Protein AF-A0A643CDQ9-F1 (afdb_monomer)

Solvent-accessible surface area (backbone atoms only — not comparable to full-atom values): 6513 Å² total; per-residue (Å²): 113,53,51,60,51,22,53,53,47,37,54,49,42,53,53,49,40,54,51,50,54,56,52,30,76,76,64,68,59,64,59,71,63,60,50,50,53,29,40,53,32,36,43,50,10,26,50,12,38,37,36,39,57,71,33,47,58,92,81,39,40,74,58,12,52,51,14,44,52,40,19,48,56,26,38,35,53,21,39,48,49,50,26,54,52,40,53,50,38,42,76,87,78,30,56,73,67,59,33,51,52,37,47,51,52,30,53,53,47,50,51,51,52,50,52,51,53,55,52,51,53,53,50,57,54,63,76,75,108

Secondary structure (DSSP, 8-state):
-HHHHHHHHHHHHHHHHHHHHHHHHHH--S-HHHHHHHHHHHHHHHHHHHHHHHS-TTT-HHHHHHHHHHHHHHHHHHHHHHHHHHHHTTTTT--HHHHHHHHHHHHHHHHHHHHHHHHHHHHHHHHT-

Foldseek 3Di:
DLLVVLVVQLVVLVVVLVVLVVLCVVPVLDDNVLSVLLSVLSNQLSVLSVQLVPDDCVHCVVSNVVSVLSNLVSVLVSLVSVLVSQVSCPPPRHDPVVSVVSVVVSVVSVVVSVVSVVVVVVVVVVVVD

Organism: Balaenoptera physalus (NCBI:txid9770)

Sequence (129 aa):
MINFSAFLGAATMYTRYKIVEKQNQTSYFSTPVFNLVSLVLGLVG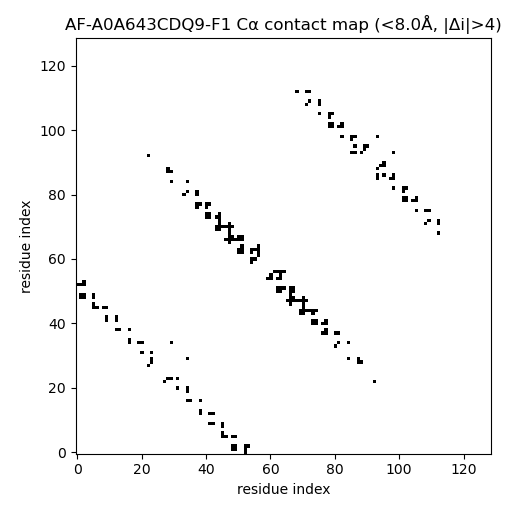CIGMGIVANFQELAVPVVHDGGALLAFVCGVVYTLLQSIISYKSCPQWNSLSTCRIRMAISAVSSAADYVYHVVGIYQYKCYKL

Nearest PDB structures (foldseek):
  6zvr-assembly1_C  TM=3.966E-01  e=5.761E+00  Nostoc punctiforme
  7o40-assembly1_F  TM=3.410E-01  e=5.184E+00  Synechocystis sp. PCC 6803 substr. Kazusa
  7o40-assembly1_A  TM=3.724E-01  e=7.501E+00  Synechocystis sp. PCC 6803 substr. Kazusa
  7o3w-assembly1_A  TM=2.775E-01  e=4.198E+00  Synechocystis sp. PCC 6803 substr. Kazusa

Radius of gyration: 16.86 Å; Cα contacts (8 Å, |Δi|>4): 124; chains: 1; bounding box: 36×22×53 Å

pLDDT: mean 85.71, std 8.45, range [53.38, 97.0]

Mean predicted aligned error: 6.05 Å

InterPro domains:
  IPR019402 CWH43-like, N-terminal domain [PF10277] (1-113)
  IPR050911 DRAM/TMEM150 Autophagy Modulator [PTHR21324] (1-112)

Structure (mmCIF, N/CA/C/O backbone):
data_AF-A0A643CDQ9-F1
#
_entry.id   AF-A0A643CDQ9-F1
#
loop_
_atom_site.group_PDB
_atom_site.id
_atom_site.type_symbol
_atom_site.label_atom_id
_atom_site.label_alt_id
_atom_site.label_comp_id
_atom_site.label_asym_id
_atom_site.label_entity_id
_atom_site.label_seq_id
_atom_site.pdbx_PDB_ins_code
_atom_site.Cartn_x
_atom_site.Cartn_y
_atom_site.Cartn_z
_atom_site.occupancy
_atom_site.B_iso_or_equiv
_atom_site.auth_seq_id
_atom_site.auth_comp_id
_atom_site.auth_asym_id
_atom_site.auth_atom_id
_atom_site.pdbx_PDB_model_num
ATOM 1 N N . MET A 1 1 ? 17.254 -3.454 -1.483 1.00 76.69 1 MET A N 1
ATOM 2 C CA . MET A 1 1 ? 16.564 -2.846 -0.318 1.00 76.69 1 MET A CA 1
ATOM 3 C C . MET A 1 1 ? 15.040 -2.887 -0.460 1.00 76.69 1 MET A C 1
ATOM 5 O O . MET A 1 1 ? 14.384 -3.353 0.459 1.00 76.69 1 MET A O 1
ATOM 9 N N . ILE A 1 2 ? 14.480 -2.493 -1.613 1.00 86.88 2 ILE A N 1
ATOM 10 C CA . ILE A 1 2 ? 13.022 -2.410 -1.850 1.00 86.88 2 ILE A CA 1
ATOM 11 C C . ILE A 1 2 ? 12.289 -3.751 -1.645 1.00 86.88 2 ILE A C 1
ATOM 13 O O . ILE A 1 2 ? 11.232 -3.757 -1.028 1.00 86.88 2 ILE A O 1
ATOM 17 N N . ASN A 1 3 ? 12.871 -4.890 -2.045 1.00 91.00 3 ASN A N 1
ATOM 18 C CA . ASN A 1 3 ? 12.286 -6.220 -1.787 1.00 91.00 3 ASN A CA 1
ATOM 19 C C . ASN A 1 3 ? 12.034 -6.492 -0.290 1.00 91.00 3 ASN A C 1
ATOM 21 O O . ASN A 1 3 ? 10.984 -7.006 0.088 1.00 91.00 3 ASN A O 1
ATOM 25 N N . PHE A 1 4 ? 12.975 -6.109 0.576 1.00 92.00 4 PHE A N 1
ATOM 26 C CA . PHE A 1 4 ? 12.822 -6.273 2.022 1.00 92.00 4 PHE A CA 1
ATOM 27 C C . PHE A 1 4 ? 11.733 -5.343 2.571 1.00 92.00 4 PHE A C 1
ATOM 29 O O . PHE A 1 4 ? 10.892 -5.763 3.365 1.00 92.00 4 PHE A O 1
ATOM 36 N N . SER A 1 5 ? 11.684 -4.101 2.081 1.00 91.75 5 SER A N 1
ATOM 37 C CA . SER A 1 5 ? 10.619 -3.152 2.416 1.00 91.75 5 SER A CA 1
ATOM 38 C C . SER A 1 5 ? 9.241 -3.634 1.961 1.00 91.75 5 SER A C 1
ATOM 40 O O . SER A 1 5 ? 8.272 -3.454 2.691 1.00 91.75 5 SER A O 1
ATOM 42 N N . ALA A 1 6 ? 9.137 -4.278 0.794 1.00 92.00 6 ALA A N 1
ATOM 43 C CA . ALA A 1 6 ? 7.888 -4.852 0.300 1.00 92.00 6 ALA A CA 1
ATOM 44 C C . ALA A 1 6 ? 7.386 -5.975 1.221 1.00 92.00 6 ALA A C 1
ATOM 46 O O . ALA A 1 6 ? 6.207 -6.003 1.571 1.00 92.00 6 ALA A O 1
ATOM 47 N N . PHE A 1 7 ? 8.289 -6.845 1.688 1.00 93.56 7 PHE A N 1
ATOM 48 C CA . PHE A 1 7 ? 7.956 -7.896 2.649 1.00 93.56 7 PHE A CA 1
ATOM 49 C C . PHE A 1 7 ? 7.491 -7.328 3.997 1.00 93.56 7 PHE A C 1
ATOM 51 O O . PHE A 1 7 ? 6.434 -7.706 4.506 1.00 93.56 7 PHE A O 1
ATOM 58 N N . LEU A 1 8 ? 8.239 -6.373 4.559 1.00 93.56 8 LEU A N 1
ATOM 59 C CA . LEU A 1 8 ? 7.841 -5.692 5.795 1.00 93.56 8 LEU A CA 1
ATOM 60 C C . LEU A 1 8 ? 6.520 -4.925 5.632 1.00 93.56 8 LEU A C 1
ATOM 62 O O . LEU A 1 8 ? 5.702 -4.897 6.554 1.00 93.56 8 LEU A O 1
ATOM 66 N N . GLY A 1 9 ? 6.285 -4.336 4.458 1.00 92.94 9 GLY A N 1
ATOM 67 C CA . GLY A 1 9 ? 5.026 -3.695 4.093 1.00 92.94 9 GLY A CA 1
ATOM 68 C C . GLY A 1 9 ? 3.857 -4.676 4.145 1.00 92.94 9 GLY A C 1
ATOM 69 O O . GLY A 1 9 ? 2.877 -4.414 4.844 1.00 92.94 9 GLY A O 1
ATOM 70 N N . ALA A 1 10 ? 3.996 -5.843 3.513 1.00 94.81 10 ALA A N 1
ATOM 71 C CA . ALA A 1 10 ? 2.980 -6.893 3.531 1.00 94.81 10 ALA A CA 1
ATOM 72 C C . ALA A 1 10 ? 2.693 -7.385 4.961 1.00 94.81 10 ALA A C 1
ATOM 74 O O . ALA A 1 10 ? 1.533 -7.467 5.373 1.00 94.81 10 ALA A O 1
ATOM 75 N N . ALA A 1 11 ? 3.740 -7.622 5.760 1.00 95.31 11 ALA A N 1
ATOM 76 C CA . ALA A 1 11 ? 3.604 -7.997 7.168 1.00 95.31 11 ALA A CA 1
ATOM 77 C C . ALA A 1 11 ? 2.874 -6.918 7.992 1.00 95.31 11 ALA A C 1
ATOM 79 O O . ALA A 1 11 ? 2.007 -7.222 8.819 1.00 95.31 11 ALA A O 1
ATOM 80 N N . THR A 1 12 ? 3.170 -5.642 7.736 1.00 94.19 12 THR A N 1
ATOM 81 C CA . THR A 1 12 ? 2.512 -4.504 8.393 1.00 94.19 12 THR A CA 1
ATOM 82 C C . THR A 1 12 ? 1.031 -4.429 8.027 1.00 94.19 12 THR A C 1
ATOM 84 O O . THR A 1 12 ? 0.188 -4.243 8.906 1.00 94.19 12 THR A O 1
ATOM 87 N N . MET A 1 13 ? 0.691 -4.601 6.749 1.00 94.38 13 MET A N 1
ATOM 88 C CA . MET A 1 13 ? -0.695 -4.586 6.271 1.00 94.38 13 MET A CA 1
ATOM 89 C C . MET A 1 13 ? -1.505 -5.748 6.852 1.00 94.38 13 MET A C 1
ATOM 91 O O . MET A 1 13 ? -2.616 -5.534 7.338 1.00 94.38 13 MET A O 1
ATOM 95 N N . TYR A 1 14 ? -0.920 -6.946 6.916 1.00 94.75 14 TYR A N 1
ATOM 96 C CA . TYR A 1 14 ? -1.540 -8.098 7.569 1.00 94.75 14 TYR A CA 1
ATOM 97 C C . TYR A 1 14 ? -1.768 -7.867 9.069 1.00 94.75 14 TYR A C 1
ATOM 99 O O . TYR A 1 14 ? -2.855 -8.115 9.593 1.00 94.75 14 TYR A O 1
ATOM 107 N N . THR A 1 15 ? -0.776 -7.308 9.765 1.00 94.38 15 THR A N 1
ATOM 108 C CA . THR A 1 15 ? -0.907 -6.970 11.189 1.00 94.38 15 THR A CA 1
ATOM 109 C C . THR A 1 15 ? -2.041 -5.966 11.411 1.00 94.38 15 THR A C 1
ATOM 111 O O . THR A 1 15 ? -2.858 -6.135 12.317 1.00 94.38 15 THR A O 1
ATOM 114 N N . ARG A 1 16 ? -2.155 -4.943 10.551 1.00 92.50 16 ARG A N 1
ATOM 115 C CA . ARG A 1 16 ? -3.258 -3.971 10.606 1.00 92.50 16 ARG A CA 1
ATOM 116 C C . ARG A 1 16 ? -4.615 -4.619 10.361 1.00 92.50 16 ARG A C 1
ATOM 118 O O . ARG A 1 16 ? -5.542 -4.314 11.107 1.00 92.50 16 ARG A O 1
ATOM 125 N N . TYR A 1 17 ? -4.719 -5.528 9.392 1.00 93.75 17 TYR A N 1
ATOM 126 C CA . TYR A 1 17 ? -5.942 -6.294 9.153 1.00 93.75 17 TYR A CA 1
ATOM 127 C C . TYR A 1 17 ? -6.401 -7.022 10.424 1.00 93.75 17 TYR A C 1
ATOM 129 O O . TYR A 1 17 ? -7.556 -6.871 10.819 1.00 93.75 17 TYR A O 1
ATOM 137 N N . LYS A 1 18 ? -5.495 -7.738 11.110 1.00 92.56 18 LYS A N 1
ATOM 138 C CA . LYS A 1 18 ? -5.823 -8.481 12.342 1.00 92.56 18 LYS A CA 1
ATOM 139 C C . LYS A 1 18 ? -6.221 -7.563 13.500 1.00 92.56 18 LYS A C 1
ATOM 141 O O . LYS A 1 18 ? -7.132 -7.900 14.254 1.00 92.56 18 LYS A O 1
ATOM 146 N N . ILE A 1 19 ? -5.574 -6.403 13.638 1.00 91.75 19 ILE A N 1
ATOM 147 C CA . ILE A 1 19 ? -5.945 -5.401 14.651 1.00 91.75 19 ILE A CA 1
ATOM 148 C C . ILE A 1 19 ? -7.371 -4.893 14.398 1.00 91.75 19 ILE A C 1
ATOM 150 O O . ILE A 1 19 ? -8.193 -4.920 15.312 1.00 91.75 19 ILE A O 1
ATOM 154 N N . VAL A 1 20 ? -7.676 -4.481 13.163 1.00 90.88 20 VAL A N 1
ATOM 155 C CA . VAL A 1 20 ? -9.004 -3.967 12.788 1.00 90.88 20 VAL A CA 1
ATOM 156 C C . VAL A 1 20 ? -10.074 -5.047 12.931 1.00 90.88 20 VAL A C 1
ATOM 158 O O . VAL A 1 20 ? -11.143 -4.764 13.459 1.00 90.88 20 VAL A O 1
ATOM 161 N N . GLU A 1 21 ? -9.788 -6.287 12.526 1.00 91.62 21 GLU A N 1
ATOM 162 C CA . GLU A 1 21 ? -10.690 -7.436 12.688 1.00 91.62 21 GLU A CA 1
ATOM 163 C C . GLU A 1 21 ? -11.087 -7.616 14.160 1.00 91.62 21 GLU A C 1
ATOM 165 O O . GLU A 1 21 ? -12.275 -7.686 14.476 1.00 91.62 21 GLU A O 1
ATOM 170 N N . LYS A 1 22 ? -10.107 -7.585 15.071 1.00 90.25 22 LYS A N 1
ATOM 171 C CA . LYS A 1 22 ? -10.355 -7.729 16.510 1.00 90.25 22 LYS A CA 1
ATOM 172 C C . LYS A 1 22 ? -11.107 -6.539 17.109 1.00 90.25 22 LYS A C 1
ATOM 174 O O . LYS A 1 22 ? -12.004 -6.733 17.920 1.00 90.25 22 LYS A O 1
ATOM 179 N N . GLN A 1 23 ? -10.785 -5.311 16.704 1.00 88.94 23 GLN A N 1
ATOM 180 C CA . GLN A 1 23 ? -11.524 -4.116 17.137 1.00 88.94 23 GLN A CA 1
ATOM 181 C C . GLN A 1 23 ? -12.976 -4.145 16.646 1.00 88.94 23 GLN A C 1
ATOM 183 O O . GLN A 1 23 ? -13.898 -3.751 17.362 1.00 88.94 23 GLN A O 1
ATOM 188 N N . ASN A 1 24 ? -13.189 -4.633 15.425 1.00 87.75 24 ASN A N 1
ATOM 189 C CA . ASN A 1 24 ? -14.504 -4.695 14.813 1.00 87.75 24 ASN A CA 1
ATOM 190 C C . ASN A 1 24 ? -15.409 -5.752 15.461 1.00 87.75 24 ASN A C 1
ATOM 192 O O . ASN A 1 24 ? -16.607 -5.525 15.561 1.00 87.75 24 ASN A O 1
ATOM 196 N N . GLN A 1 25 ? -14.854 -6.858 15.967 1.00 87.06 25 GLN A N 1
ATOM 197 C CA . GLN A 1 25 ? -15.614 -7.841 16.755 1.00 87.06 25 GLN A CA 1
ATOM 198 C C . GLN A 1 25 ? -16.194 -7.251 18.050 1.00 87.06 25 GLN A C 1
ATOM 200 O O . GLN A 1 25 ? -17.246 -7.691 18.506 1.00 87.06 25 GLN A O 1
ATOM 205 N N . THR A 1 26 ? -15.525 -6.256 18.636 1.00 84.44 26 THR A N 1
ATOM 206 C CA . THR A 1 26 ? -15.968 -5.616 19.883 1.00 84.44 26 THR A CA 1
ATOM 207 C C . THR A 1 26 ? -16.940 -4.462 19.637 1.00 84.44 26 THR A C 1
ATOM 209 O O . THR A 1 26 ? -17.836 -4.234 20.442 1.00 84.44 26 THR A O 1
ATOM 212 N N . SER A 1 27 ? -16.760 -3.702 18.552 1.00 79.38 27 SER A N 1
ATOM 213 C CA . SER A 1 27 ? -17.469 -2.426 18.347 1.00 79.38 27 SER A CA 1
ATOM 214 C C . SER A 1 27 ? -18.293 -2.330 17.059 1.00 79.38 27 SER A C 1
ATOM 216 O O . SER A 1 27 ? -18.949 -1.314 16.866 1.00 79.38 27 SER A O 1
ATOM 218 N N . TYR A 1 28 ? -18.271 -3.350 16.192 1.00 81.06 28 TYR A N 1
ATOM 219 C CA . TYR A 1 28 ? -19.102 -3.482 14.983 1.00 81.06 28 TYR A CA 1
ATOM 220 C C . TYR A 1 28 ? -19.197 -2.206 14.123 1.00 81.06 28 TYR A C 1
ATOM 222 O O . TYR A 1 28 ? -20.269 -1.826 13.657 1.00 81.06 28 TYR A O 1
ATOM 230 N N . PHE A 1 29 ? -18.073 -1.518 13.910 1.00 82.00 29 PHE A N 1
ATOM 231 C CA . PHE A 1 29 ? -18.044 -0.218 13.226 1.00 82.00 29 PHE A CA 1
ATOM 232 C C . PHE A 1 29 ? -17.810 -0.321 11.706 1.00 82.00 29 PHE A C 1
ATOM 234 O O . PHE A 1 29 ? -17.980 0.665 10.987 1.00 82.00 29 PHE A O 1
ATOM 241 N N . SER A 1 30 ? -17.382 -1.481 11.198 1.00 79.81 30 SER A N 1
ATOM 242 C CA . SER A 1 30 ? -17.093 -1.717 9.780 1.00 79.81 30 SER A CA 1
ATOM 243 C C . SER A 1 30 ? -17.491 -3.129 9.347 1.00 79.81 30 SER A C 1
ATOM 245 O O . SER A 1 30 ? -17.641 -4.036 10.163 1.00 79.81 30 SER A O 1
ATOM 247 N N . THR A 1 31 ? -17.666 -3.352 8.046 1.00 82.25 31 THR A N 1
ATOM 248 C CA . THR A 1 31 ? -17.918 -4.701 7.532 1.00 82.25 31 THR A CA 1
ATOM 249 C C . THR A 1 31 ? -16.593 -5.459 7.390 1.00 82.25 31 THR A C 1
ATOM 251 O O . THR A 1 31 ? -15.598 -4.891 6.930 1.00 82.25 31 THR A O 1
ATOM 254 N N . PRO A 1 32 ? -16.542 -6.758 7.739 1.00 83.62 32 PRO A N 1
ATOM 255 C CA . PRO A 1 32 ? -15.315 -7.553 7.626 1.00 83.62 32 PRO A CA 1
ATOM 256 C C . PRO A 1 32 ? -14.802 -7.628 6.179 1.00 83.62 32 PRO A C 1
ATOM 258 O O . PRO A 1 32 ? -13.594 -7.649 5.947 1.00 83.62 32 PRO A O 1
ATOM 261 N N . VAL A 1 33 ? -15.715 -7.570 5.203 1.00 88.44 33 VAL A N 1
ATOM 262 C CA . VAL A 1 33 ? -15.396 -7.528 3.768 1.00 88.44 33 VAL A CA 1
ATOM 263 C C . VAL A 1 33 ? -14.545 -6.306 3.420 1.00 88.44 33 VAL A C 1
ATOM 265 O O . VAL A 1 33 ? -13.581 -6.431 2.675 1.00 88.44 33 VAL A O 1
ATOM 268 N N . PHE A 1 34 ? -14.845 -5.135 3.985 1.00 87.38 34 PHE A N 1
ATOM 269 C CA . PHE A 1 34 ? -14.114 -3.905 3.672 1.00 87.38 34 PHE A CA 1
ATOM 270 C C . PHE A 1 34 ? -12.657 -3.966 4.155 1.00 87.38 34 PHE A C 1
ATOM 272 O O . PHE A 1 34 ? -11.739 -3.557 3.443 1.00 87.38 34 PHE A O 1
ATOM 279 N N . ASN A 1 35 ? -12.433 -4.550 5.337 1.00 91.62 35 ASN A N 1
ATOM 280 C CA . ASN A 1 35 ? -11.092 -4.793 5.872 1.00 91.62 35 ASN A CA 1
ATOM 281 C C . ASN A 1 35 ? -10.321 -5.829 5.032 1.00 91.62 35 ASN A C 1
ATOM 283 O O . ASN A 1 35 ? -9.136 -5.643 4.761 1.00 91.62 35 ASN A O 1
ATOM 287 N N . LEU A 1 36 ? -10.993 -6.889 4.568 1.00 92.94 36 LEU A N 1
ATOM 288 C CA . LEU A 1 36 ? -10.382 -7.903 3.705 1.00 92.94 36 LEU A CA 1
ATOM 289 C C . LEU A 1 36 ? -9.992 -7.336 2.334 1.00 92.94 36 LEU A C 1
ATOM 291 O O . LEU A 1 36 ? -8.871 -7.552 1.882 1.00 92.94 36 LEU A O 1
ATOM 295 N N . VAL A 1 37 ? -10.880 -6.570 1.691 1.00 94.56 37 VAL A N 1
ATOM 296 C CA . VAL A 1 37 ? -10.590 -5.902 0.409 1.00 94.56 37 VAL A CA 1
ATOM 297 C C . VAL A 1 37 ? -9.395 -4.963 0.555 1.00 94.56 37 VAL A C 1
ATOM 299 O O . VAL A 1 37 ? -8.497 -4.975 -0.284 1.00 94.56 37 VAL A O 1
ATOM 302 N N . SER A 1 38 ? -9.342 -4.202 1.653 1.00 93.50 38 SER A N 1
ATOM 303 C CA . SER A 1 38 ? -8.190 -3.363 1.980 1.00 93.50 38 SER A CA 1
ATOM 304 C C . SER A 1 38 ? -6.902 -4.195 2.064 1.00 93.50 38 SER A C 1
ATOM 306 O O . SER A 1 38 ? -5.929 -3.869 1.389 1.00 93.50 38 SER A O 1
ATOM 308 N N . LEU A 1 39 ? -6.896 -5.314 2.799 1.00 95.50 39 LEU A N 1
ATOM 309 C CA . 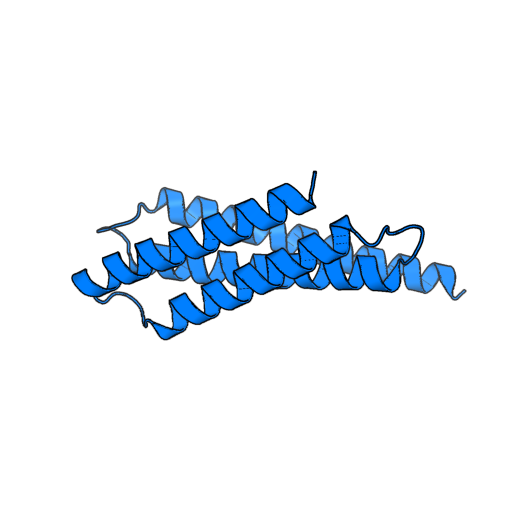LEU A 1 39 ? -5.726 -6.197 2.883 1.00 95.50 39 LEU A CA 1
ATOM 310 C C . LEU A 1 39 ? -5.268 -6.692 1.505 1.00 95.50 39 LEU A C 1
ATOM 312 O O . LEU A 1 39 ? -4.081 -6.605 1.201 1.00 95.50 39 LEU A O 1
ATOM 316 N N . VAL A 1 40 ? -6.191 -7.192 0.679 1.00 97.00 40 VAL A N 1
ATOM 317 C CA . VAL A 1 40 ? -5.863 -7.718 -0.655 1.00 97.00 40 VAL A CA 1
ATOM 318 C C . VAL A 1 40 ? -5.212 -6.637 -1.513 1.00 97.00 40 VAL A C 1
ATOM 320 O O . VAL A 1 40 ? -4.151 -6.876 -2.083 1.00 97.00 40 VAL A O 1
ATOM 323 N N . LEU A 1 41 ? -5.787 -5.433 -1.549 1.00 94.81 41 LEU A N 1
ATOM 324 C CA . LEU A 1 41 ? -5.212 -4.307 -2.289 1.00 94.81 41 LEU A CA 1
ATOM 325 C C . LEU A 1 41 ? -3.821 -3.936 -1.772 1.00 94.81 41 LEU A C 1
ATOM 327 O O . LEU A 1 41 ? -2.903 -3.740 -2.561 1.00 94.81 41 LEU A O 1
ATOM 331 N N . GLY A 1 42 ? -3.636 -3.911 -0.453 1.00 94.38 42 GLY A N 1
ATOM 332 C CA . GLY A 1 42 ? -2.328 -3.674 0.145 1.00 94.38 42 GLY A CA 1
ATOM 333 C C . GLY A 1 42 ? -1.275 -4.700 -0.299 1.00 94.38 42 GLY A C 1
ATOM 334 O O . GLY A 1 42 ? -0.187 -4.325 -0.735 1.00 94.38 42 GLY A O 1
ATOM 335 N N . LEU A 1 43 ? -1.611 -5.994 -0.256 1.00 96.62 43 LEU A N 1
ATOM 336 C CA . LEU A 1 43 ? -0.708 -7.073 -0.674 1.00 96.62 43 LEU A CA 1
ATOM 337 C C . LEU A 1 43 ? -0.375 -7.007 -2.169 1.00 96.62 43 LEU A C 1
ATOM 339 O O . LEU A 1 43 ? 0.782 -7.194 -2.541 1.00 96.62 43 LEU A O 1
ATOM 343 N N . VAL A 1 44 ? -1.357 -6.689 -3.016 1.00 96.75 44 VAL A N 1
ATOM 344 C CA . VAL A 1 44 ? -1.133 -6.453 -4.451 1.00 96.75 44 VAL A CA 1
ATOM 345 C C . VAL A 1 44 ? -0.184 -5.269 -4.665 1.00 96.75 44 VAL A C 1
ATOM 347 O O . VAL A 1 44 ? 0.734 -5.363 -5.479 1.00 96.75 44 VAL A O 1
ATOM 350 N N . GLY A 1 45 ? -0.315 -4.200 -3.875 1.00 95.12 45 GLY A N 1
ATOM 351 C CA . GLY A 1 45 ? 0.633 -3.085 -3.890 1.00 95.12 45 GLY A CA 1
ATOM 352 C C . GLY A 1 45 ? 2.061 -3.507 -3.513 1.00 95.12 45 GLY A C 1
ATOM 353 O O . GLY A 1 45 ? 3.027 -3.105 -4.162 1.00 95.12 45 GLY A O 1
ATOM 354 N N . CYS A 1 46 ? 2.218 -4.385 -2.516 1.00 95.44 46 CYS A N 1
ATOM 355 C CA . CYS A 1 46 ? 3.522 -4.953 -2.157 1.00 95.44 46 CYS A CA 1
ATOM 356 C C . CYS A 1 46 ? 4.111 -5.842 -3.264 1.00 95.44 46 CYS A C 1
ATOM 358 O O . CYS A 1 46 ? 5.327 -5.836 -3.458 1.00 95.44 46 CYS A O 1
ATOM 360 N N . ILE A 1 47 ? 3.275 -6.564 -4.016 1.00 95.69 47 ILE A N 1
ATOM 361 C CA . ILE A 1 47 ? 3.714 -7.301 -5.210 1.00 95.69 47 ILE A CA 1
ATOM 362 C C . ILE A 1 47 ? 4.230 -6.321 -6.270 1.00 95.69 47 ILE A C 1
ATOM 364 O O . ILE A 1 47 ? 5.319 -6.534 -6.801 1.00 95.69 47 ILE A O 1
ATOM 368 N N . GLY A 1 48 ? 3.519 -5.214 -6.516 1.00 94.31 48 GLY A N 1
ATOM 369 C CA . GLY A 1 48 ? 3.979 -4.137 -7.400 1.00 94.31 48 GLY A CA 1
ATOM 370 C C . GLY A 1 48 ? 5.351 -3.588 -6.995 1.00 94.31 48 GLY A C 1
ATOM 371 O O . GLY A 1 48 ? 6.257 -3.516 -7.822 1.00 94.31 48 GLY A O 1
ATOM 372 N N . MET A 1 49 ? 5.559 -3.317 -5.700 1.00 93.50 49 MET A N 1
ATOM 373 C CA . MET A 1 49 ? 6.868 -2.910 -5.160 1.00 93.50 49 MET A CA 1
ATOM 374 C C . MET A 1 49 ? 7.961 -3.958 -5.411 1.00 93.50 49 MET A C 1
ATOM 376 O O . MET A 1 49 ? 9.108 -3.601 -5.680 1.00 93.50 49 MET A O 1
ATOM 380 N N . GLY A 1 50 ? 7.621 -5.247 -5.343 1.00 93.69 50 GLY A N 1
ATOM 381 C CA . GLY A 1 50 ? 8.522 -6.335 -5.717 1.00 93.69 50 GLY A CA 1
ATOM 382 C C . GLY A 1 50 ? 8.885 -6.310 -7.203 1.00 93.69 50 GLY A C 1
ATOM 383 O O . GLY A 1 50 ? 10.051 -6.473 -7.548 1.00 93.69 50 GLY A O 1
ATOM 384 N N . ILE A 1 51 ? 7.931 -6.047 -8.097 1.00 93.75 51 ILE A N 1
ATOM 385 C CA . ILE A 1 51 ? 8.204 -5.920 -9.539 1.00 93.75 51 ILE A CA 1
ATOM 386 C C . ILE A 1 5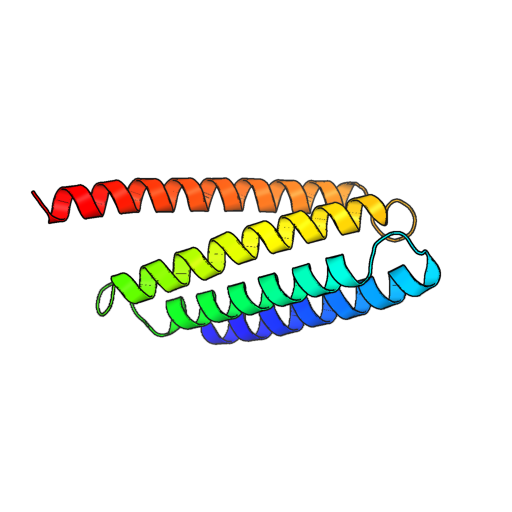1 ? 9.171 -4.756 -9.790 1.00 93.75 51 ILE A C 1
ATOM 388 O O . ILE A 1 51 ? 10.223 -4.968 -10.388 1.00 93.75 51 ILE A O 1
ATOM 392 N N . VAL A 1 52 ? 8.884 -3.570 -9.244 1.00 93.19 52 VAL A N 1
ATOM 393 C CA . VAL A 1 52 ? 9.749 -2.374 -9.333 1.00 93.19 52 VAL A CA 1
ATOM 394 C C . VAL A 1 52 ? 11.169 -2.658 -8.832 1.00 93.19 52 VAL A C 1
ATOM 396 O O . VAL A 1 52 ? 12.146 -2.160 -9.386 1.00 93.19 52 VAL A O 1
ATOM 399 N N . ALA A 1 53 ? 11.301 -3.473 -7.783 1.00 93.25 53 ALA A N 1
ATOM 400 C CA . ALA A 1 53 ? 12.589 -3.809 -7.189 1.00 93.25 53 ALA A CA 1
ATOM 401 C C . ALA A 1 53 ? 13.446 -4.761 -8.037 1.00 93.25 53 ALA A C 1
ATOM 403 O O . ALA A 1 53 ? 14.670 -4.736 -7.903 1.00 93.25 53 ALA A O 1
ATOM 404 N N . ASN A 1 54 ? 12.823 -5.630 -8.837 1.00 92.25 54 ASN A N 1
ATOM 405 C CA . ASN A 1 54 ? 13.519 -6.683 -9.584 1.00 92.25 54 ASN A CA 1
ATOM 406 C C . ASN A 1 54 ? 13.651 -6.362 -11.079 1.00 92.25 54 ASN A C 1
ATOM 408 O O . ASN A 1 54 ? 14.625 -6.778 -11.702 1.00 92.25 54 ASN A O 1
ATOM 412 N N . PHE A 1 55 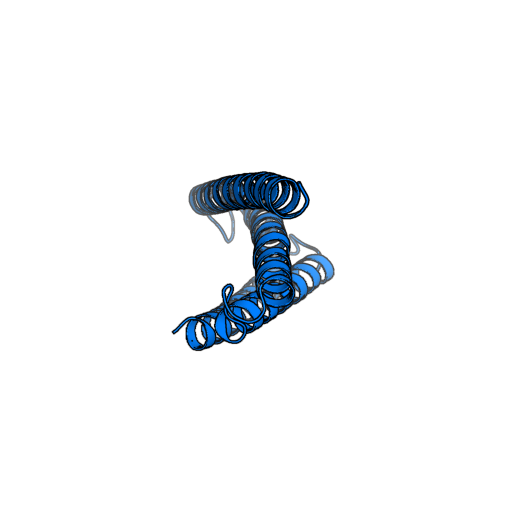? 12.716 -5.601 -11.649 1.00 92.62 55 PHE A N 1
ATOM 413 C CA . PHE A 1 55 ? 12.763 -5.147 -13.035 1.00 92.62 55 PHE A CA 1
ATOM 414 C C . PHE A 1 55 ? 13.175 -3.685 -13.061 1.00 92.62 55 PHE A C 1
ATOM 416 O O . PHE A 1 55 ? 12.440 -2.817 -12.606 1.00 92.62 55 PHE A O 1
ATOM 423 N N . GLN A 1 56 ? 14.377 -3.416 -13.559 1.00 86.81 56 GLN A N 1
ATOM 424 C CA . GLN A 1 56 ? 14.924 -2.065 -13.629 1.00 86.81 56 GLN A CA 1
ATOM 425 C C . GLN A 1 56 ? 14.311 -1.293 -14.798 1.00 86.81 56 GLN A C 1
ATOM 427 O O . GLN A 1 56 ? 14.170 -1.838 -15.894 1.00 86.81 56 GLN A O 1
ATOM 432 N N . GLU A 1 57 ? 14.042 -0.008 -14.574 1.00 86.00 57 GLU A N 1
ATOM 433 C CA . GLU A 1 57 ? 13.513 0.930 -15.572 1.00 86.00 57 GLU A CA 1
ATOM 434 C C . GLU A 1 57 ? 14.331 0.921 -16.874 1.00 86.00 57 GLU A C 1
ATOM 436 O O . GLU A 1 57 ? 13.776 0.870 -17.963 1.00 86.00 57 GLU A O 1
ATOM 441 N N . LEU A 1 58 ? 15.663 0.867 -16.778 1.00 86.19 58 LEU A N 1
ATOM 442 C CA . LEU A 1 58 ? 16.554 0.926 -17.945 1.00 86.19 58 LEU A CA 1
ATOM 443 C C . LEU A 1 58 ? 16.618 -0.374 -18.761 1.00 86.19 58 LEU A C 1
ATOM 445 O O . LEU A 1 58 ? 17.010 -0.343 -19.924 1.00 86.19 58 LEU A O 1
ATOM 449 N N . ALA A 1 59 ? 16.282 -1.516 -18.159 1.00 90.50 59 ALA A N 1
ATOM 450 C CA . ALA A 1 59 ? 16.389 -2.820 -18.811 1.00 90.50 59 ALA A CA 1
ATOM 451 C C . ALA A 1 59 ? 15.038 -3.294 -19.354 1.00 90.50 59 ALA A C 1
ATOM 453 O O . ALA A 1 59 ? 14.958 -3.813 -20.466 1.00 90.50 59 ALA A O 1
ATOM 454 N N . VAL A 1 60 ? 13.974 -3.129 -18.561 1.00 89.88 60 VAL A N 1
ATOM 455 C CA . VAL A 1 60 ? 12.623 -3.591 -18.901 1.00 89.88 60 VAL A CA 1
ATOM 456 C C . VAL A 1 60 ? 11.589 -2.529 -18.484 1.00 89.88 60 VAL A C 1
ATOM 458 O O . VAL A 1 60 ? 10.772 -2.784 -17.593 1.00 89.88 60 VAL A O 1
ATOM 461 N N . PRO A 1 61 ? 11.599 -1.339 -19.120 1.00 85.75 61 PRO A N 1
ATOM 462 C CA . PRO A 1 61 ? 10.827 -0.167 -18.683 1.00 85.75 61 PRO A CA 1
ATOM 463 C C . PRO A 1 61 ? 9.332 -0.453 -18.567 1.00 85.75 61 PRO A C 1
ATOM 465 O O . PRO A 1 61 ? 8.711 -0.148 -17.560 1.00 85.75 61 PRO A O 1
ATOM 468 N N . VAL A 1 62 ? 8.762 -1.164 -19.543 1.00 87.62 62 VAL A N 1
ATOM 469 C CA . VAL A 1 62 ? 7.328 -1.492 -19.561 1.00 87.62 62 VAL A CA 1
ATOM 470 C C . VAL A 1 62 ? 6.900 -2.299 -18.328 1.00 87.62 62 VAL A C 1
ATOM 472 O O . VAL A 1 62 ? 5.820 -2.079 -17.781 1.00 87.62 62 VAL A O 1
ATOM 475 N N . VAL A 1 63 ? 7.738 -3.237 -17.877 1.00 91.00 63 VAL A N 1
ATOM 476 C CA . VAL A 1 63 ? 7.441 -4.065 -16.698 1.00 91.00 63 VAL A CA 1
ATOM 477 C C . VAL A 1 63 ? 7.678 -3.273 -15.415 1.00 91.00 63 VAL A C 1
ATOM 479 O O . VAL A 1 63 ? 6.881 -3.387 -14.483 1.00 91.00 63 VAL A O 1
ATOM 482 N N . HIS A 1 64 ? 8.732 -2.453 -15.377 1.00 91.81 64 HIS A N 1
ATOM 483 C CA . HIS A 1 64 ? 9.009 -1.557 -14.257 1.00 91.81 64 HIS A CA 1
ATOM 484 C C . HIS A 1 64 ? 7.844 -0.588 -14.017 1.00 91.81 64 HIS A C 1
ATOM 486 O O . HIS A 1 64 ? 7.289 -0.561 -12.919 1.00 91.81 64 HIS A O 1
ATOM 492 N N . ASP A 1 65 ? 7.417 0.127 -15.057 1.00 87.31 65 ASP A N 1
ATOM 493 C CA . ASP A 1 65 ? 6.344 1.120 -14.994 1.00 87.31 65 ASP A CA 1
ATOM 494 C C . ASP A 1 65 ? 4.997 0.466 -14.665 1.00 87.31 65 ASP A C 1
ATOM 496 O O . ASP A 1 65 ? 4.211 0.997 -13.879 1.00 87.31 65 ASP A O 1
ATOM 500 N N . GLY A 1 66 ? 4.740 -0.733 -15.204 1.00 90.00 66 GLY A N 1
ATOM 501 C CA . GLY A 1 66 ? 3.571 -1.533 -14.838 1.00 90.00 66 GLY A CA 1
ATOM 502 C C . GLY A 1 66 ? 3.570 -1.926 -13.356 1.00 90.00 66 GLY A C 1
ATOM 503 O O . GLY A 1 66 ? 2.542 -1.825 -12.684 1.00 90.00 66 GLY A O 1
ATOM 504 N N . GLY A 1 67 ? 4.730 -2.322 -12.824 1.00 92.31 67 GLY A N 1
ATOM 505 C CA . GLY A 1 67 ? 4.920 -2.591 -11.399 1.00 92.31 67 GLY A CA 1
ATOM 506 C C . GLY A 1 67 ? 4.715 -1.349 -10.533 1.00 92.31 67 GLY A C 1
ATOM 507 O O . GLY A 1 67 ? 4.062 -1.435 -9.491 1.00 92.31 67 GLY A O 1
ATOM 508 N N . ALA A 1 68 ? 5.223 -0.196 -10.979 1.00 90.88 68 ALA A N 1
ATOM 509 C CA . ALA A 1 68 ? 5.068 1.080 -10.292 1.00 90.88 68 ALA A CA 1
ATOM 510 C C . ALA A 1 68 ? 3.592 1.487 -10.233 1.00 90.88 68 ALA A C 1
ATOM 512 O O . ALA A 1 68 ? 3.073 1.740 -9.148 1.00 90.88 68 ALA A O 1
ATOM 513 N N . LEU A 1 69 ? 2.885 1.443 -11.366 1.00 89.56 69 LEU A N 1
ATOM 514 C CA . LEU A 1 69 ? 1.455 1.738 -11.429 1.00 89.56 69 LEU A CA 1
ATOM 515 C C . LEU A 1 69 ? 0.652 0.837 -10.479 1.00 89.56 69 LEU A C 1
ATOM 517 O O . LEU A 1 69 ? -0.199 1.326 -9.737 1.00 89.56 69 LEU A O 1
ATOM 521 N N . LEU A 1 70 ? 0.948 -0.467 -10.460 1.00 92.69 70 LEU A N 1
ATOM 522 C CA . LEU A 1 70 ? 0.290 -1.419 -9.565 1.00 92.69 70 LEU A CA 1
ATOM 523 C C . LEU A 1 70 ? 0.563 -1.101 -8.086 1.00 92.69 70 LEU A C 1
ATOM 525 O O . LEU A 1 70 ? -0.361 -1.105 -7.275 1.00 92.69 70 LEU A O 1
ATOM 529 N N . ALA A 1 71 ? 1.817 -0.805 -7.732 1.00 92.56 71 ALA A N 1
ATOM 530 C CA . ALA A 1 71 ? 2.220 -0.471 -6.368 1.00 92.56 71 ALA A CA 1
ATOM 531 C C . ALA A 1 71 ? 1.492 0.769 -5.839 1.00 92.56 71 ALA A C 1
ATOM 533 O O . ALA A 1 71 ? 0.931 0.757 -4.741 1.00 92.56 71 ALA A O 1
ATOM 534 N N . PHE A 1 72 ? 1.499 1.826 -6.644 1.00 88.44 72 PHE A N 1
ATOM 535 C CA . PHE A 1 72 ? 0.992 3.137 -6.284 1.00 88.44 72 PHE A CA 1
ATOM 536 C C . PHE A 1 72 ? -0.536 3.173 -6.224 1.00 88.44 72 PHE A C 1
ATOM 538 O O . PHE A 1 72 ? -1.095 3.469 -5.167 1.00 88.44 72 PHE A O 1
ATOM 545 N N . VAL A 1 73 ? -1.222 2.729 -7.285 1.00 89.69 73 VAL A N 1
ATOM 546 C CA . VAL A 1 73 ? -2.693 2.725 -7.331 1.00 89.69 73 VAL A CA 1
ATOM 547 C C . VAL A 1 73 ? -3.269 1.856 -6.215 1.00 89.69 73 VAL A C 1
ATOM 549 O O . VAL A 1 73 ? -4.134 2.303 -5.457 1.00 89.69 73 VAL A O 1
ATOM 552 N N . CYS A 1 74 ? -2.778 0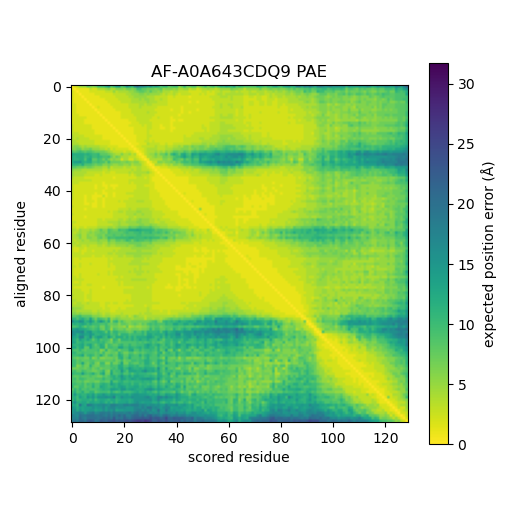.624 -6.052 1.00 93.62 74 CYS A N 1
ATOM 553 C CA . CYS A 1 74 ? -3.258 -0.247 -4.983 1.00 93.62 74 CYS A CA 1
ATOM 554 C C . CYS A 1 74 ? -2.897 0.297 -3.591 1.00 93.62 74 CYS A C 1
ATOM 556 O O . CYS A 1 74 ? -3.710 0.195 -2.669 1.00 93.62 74 CYS A O 1
ATOM 558 N N . GLY A 1 75 ? -1.725 0.922 -3.443 1.00 90.81 75 GLY A N 1
ATOM 559 C CA . GLY A 1 75 ? -1.294 1.582 -2.213 1.00 90.81 75 GLY A CA 1
ATOM 560 C C . GLY A 1 75 ? -2.202 2.744 -1.803 1.00 90.81 75 GLY A C 1
ATOM 561 O O . GLY A 1 75 ? -2.618 2.805 -0.646 1.00 90.81 75 GLY A O 1
ATOM 562 N N . VAL A 1 76 ? -2.569 3.621 -2.742 1.00 88.88 76 VAL A N 1
ATOM 563 C CA . VAL A 1 76 ? -3.491 4.746 -2.515 1.00 88.88 76 VAL A CA 1
ATOM 564 C C . VAL A 1 76 ? -4.881 4.254 -2.134 1.00 88.88 76 VAL A C 1
ATOM 566 O O . VAL A 1 76 ? -5.470 4.726 -1.160 1.00 88.88 76 VAL A O 1
ATOM 569 N N . VAL A 1 77 ? -5.426 3.276 -2.861 1.00 89.81 77 VAL A N 1
ATOM 570 C CA . VAL A 1 77 ? -6.751 2.741 -2.518 1.00 89.81 77 VAL A CA 1
ATOM 571 C C . VAL A 1 77 ? -6.708 2.079 -1.137 1.00 89.81 77 VAL A C 1
ATOM 573 O O . VAL A 1 77 ? -7.608 2.299 -0.326 1.00 89.81 77 VAL A O 1
ATOM 576 N N . TYR A 1 78 ? -5.642 1.340 -0.811 1.00 92.81 78 TYR A N 1
ATOM 577 C CA . TYR A 1 78 ? -5.447 0.784 0.527 1.00 92.81 78 TYR A CA 1
ATOM 578 C C . TYR A 1 78 ? -5.463 1.867 1.612 1.00 92.81 78 TYR A C 1
ATOM 580 O O . TYR A 1 78 ? -6.214 1.731 2.583 1.00 92.81 78 TYR A O 1
ATOM 588 N N . THR A 1 79 ? -4.675 2.938 1.466 1.00 89.56 79 THR A N 1
ATOM 589 C CA . THR A 1 79 ? -4.576 4.011 2.469 1.00 89.56 79 THR A CA 1
ATOM 590 C C . THR A 1 79 ? -5.880 4.794 2.618 1.00 89.56 79 THR A C 1
ATOM 592 O O . THR A 1 79 ? -6.248 5.136 3.747 1.00 89.56 79 THR A O 1
ATOM 595 N N . LEU A 1 80 ? -6.637 4.993 1.536 1.00 88.50 80 LEU A N 1
ATOM 596 C CA . LEU A 1 80 ? -7.976 5.589 1.574 1.00 88.50 80 LEU A CA 1
ATOM 597 C C . LEU A 1 80 ? -8.975 4.711 2.333 1.00 88.50 80 LEU A C 1
ATOM 599 O O . LEU A 1 80 ? -9.612 5.187 3.276 1.00 88.50 80 LEU A O 1
ATOM 603 N N . LEU A 1 81 ? -9.078 3.422 1.990 1.00 88.62 81 LEU A N 1
ATOM 604 C CA . LEU A 1 81 ? -9.964 2.479 2.688 1.00 88.62 81 LEU A CA 1
ATOM 605 C C . LEU A 1 81 ? -9.632 2.426 4.179 1.00 88.62 81 LEU A C 1
ATOM 607 O O . LEU A 1 81 ? -10.507 2.524 5.037 1.00 88.62 81 LEU A O 1
ATOM 611 N N . GLN A 1 82 ? -8.344 2.351 4.491 1.00 90.06 82 GLN A N 1
ATOM 612 C CA . GLN A 1 82 ? -7.839 2.370 5.850 1.00 90.06 82 GLN A CA 1
ATOM 613 C C . GLN A 1 82 ? -8.159 3.680 6.592 1.00 90.06 82 GLN A C 1
ATOM 615 O O . GLN A 1 82 ? -8.487 3.650 7.778 1.00 90.06 82 GLN A O 1
ATOM 620 N N . SER A 1 83 ? -8.118 4.828 5.913 1.00 86.19 83 SER A N 1
ATOM 621 C CA . SER A 1 83 ? -8.545 6.114 6.480 1.00 86.19 83 SER A CA 1
ATOM 622 C C . SER A 1 83 ? -10.030 6.101 6.835 1.00 86.19 83 SER A C 1
ATOM 624 O O . SER A 1 83 ? -10.393 6.501 7.940 1.00 86.19 83 SER A O 1
ATOM 626 N N . ILE A 1 84 ? -10.883 5.585 5.943 1.00 86.56 84 ILE A N 1
ATOM 627 C CA . ILE A 1 84 ? -12.330 5.457 6.172 1.00 86.56 84 ILE A CA 1
ATOM 628 C C . ILE A 1 84 ? -12.606 4.560 7.386 1.00 86.56 84 ILE A C 1
ATOM 630 O O . ILE A 1 84 ? -13.375 4.948 8.266 1.00 86.56 84 ILE A O 1
ATOM 634 N N . ILE A 1 85 ? -11.944 3.398 7.469 1.00 87.00 85 ILE A N 1
ATOM 635 C CA . ILE A 1 85 ? -12.037 2.486 8.621 1.00 87.00 85 ILE A CA 1
ATOM 636 C C . ILE A 1 85 ? -11.647 3.234 9.902 1.00 87.00 85 ILE A C 1
ATOM 638 O O . ILE A 1 85 ? -12.423 3.251 10.851 1.00 87.00 85 ILE A O 1
ATOM 642 N N . SER A 1 86 ? -10.505 3.930 9.907 1.00 86.50 86 SER A N 1
ATOM 643 C CA . SER A 1 86 ? -10.048 4.722 11.055 1.00 86.50 86 SER A CA 1
ATOM 644 C C . SER A 1 86 ? -11.039 5.806 11.484 1.00 86.50 86 SER A C 1
ATOM 646 O O . SER A 1 86 ? -11.211 6.012 12.682 1.00 86.50 86 SER A O 1
ATOM 648 N N . TYR A 1 87 ? -11.709 6.481 10.542 1.00 82.19 87 TYR A N 1
ATOM 649 C CA . TYR A 1 87 ? -12.758 7.454 10.861 1.00 82.19 87 TYR A CA 1
ATOM 650 C C . TYR A 1 87 ? -13.969 6.799 11.522 1.00 82.19 87 TYR A C 1
ATOM 652 O O . TYR A 1 87 ? -14.506 7.356 12.475 1.00 82.19 87 TYR A O 1
ATOM 660 N N . LYS A 1 88 ? -14.385 5.618 11.050 1.00 83.31 88 LYS A N 1
ATOM 661 C CA . LYS A 1 88 ? -15.488 4.858 11.657 1.00 83.31 88 LYS A CA 1
ATOM 662 C C . LYS A 1 88 ? -15.136 4.323 13.048 1.00 83.31 88 LYS A C 1
ATOM 664 O O . LYS A 1 88 ? -16.026 4.190 13.877 1.00 83.31 88 LYS A O 1
ATOM 669 N N . SER A 1 89 ? -13.860 4.048 13.316 1.00 82.38 89 SER A N 1
ATOM 670 C CA . SER A 1 89 ? -13.381 3.610 14.634 1.00 82.38 89 SER A CA 1
ATOM 671 C C . SER A 1 89 ? -13.206 4.748 15.654 1.00 82.38 89 SER A C 1
ATOM 673 O O . SER A 1 89 ? -12.947 4.471 16.829 1.00 82.38 89 SER A O 1
ATOM 675 N N . CYS A 1 90 ? -13.298 6.017 15.237 1.00 78.25 90 CYS A N 1
ATOM 676 C CA . CYS A 1 90 ? -13.238 7.168 16.139 1.00 78.25 90 CYS A CA 1
ATOM 677 C C . CYS A 1 90 ? -14.557 7.340 16.916 1.00 78.25 90 CYS A C 1
ATOM 679 O O . CYS A 1 90 ? -15.627 7.168 16.334 1.00 78.25 90 CYS A O 1
ATOM 681 N N . PRO A 1 91 ? -14.514 7.775 18.191 1.00 77.31 91 PRO A N 1
ATOM 682 C CA . PRO A 1 91 ? -13.324 8.072 19.002 1.00 77.31 91 PRO A CA 1
ATOM 683 C C . PRO A 1 91 ? -12.776 6.860 19.779 1.00 77.31 91 PRO A C 1
ATOM 685 O O . PRO A 1 91 ? -11.728 6.967 20.405 1.00 77.31 91 PRO A O 1
ATOM 688 N N . GLN A 1 92 ? -13.472 5.720 19.754 1.00 79.56 92 GLN A N 1
ATOM 689 C CA . GLN A 1 92 ? -13.220 4.595 20.660 1.00 79.56 92 GLN A CA 1
ATOM 690 C C . GLN A 1 92 ? -11.832 3.955 20.492 1.00 79.56 92 GLN A C 1
ATOM 692 O O . GLN A 1 92 ? -11.209 3.572 21.478 1.00 79.56 92 GLN A O 1
ATOM 697 N N . TRP A 1 93 ? -11.349 3.819 19.254 1.00 78.38 93 TRP A N 1
ATOM 698 C CA . TRP A 1 93 ? -10.119 3.070 18.950 1.00 78.38 93 TRP A CA 1
ATOM 699 C C . TRP A 1 93 ? -9.068 3.873 18.189 1.00 78.38 93 TRP A C 1
ATOM 701 O O . TRP A 1 93 ? -7.940 3.408 18.024 1.00 78.38 93 TRP A O 1
ATOM 711 N N . ASN A 1 94 ? -9.430 5.052 17.685 1.00 75.25 94 ASN A N 1
ATOM 712 C CA . ASN A 1 94 ? -8.549 5.867 16.865 1.00 75.25 94 ASN A CA 1
ATOM 713 C C . ASN A 1 94 ? -8.768 7.358 17.147 1.00 75.25 94 ASN A C 1
ATOM 715 O O . ASN A 1 94 ? -9.869 7.781 17.497 1.00 75.25 94 ASN A O 1
ATOM 719 N N . SER A 1 95 ? -7.708 8.154 16.993 1.00 76.38 95 SER A N 1
ATOM 720 C CA . SER A 1 95 ? -7.772 9.608 17.159 1.00 76.38 95 SER A CA 1
ATOM 721 C C . SER A 1 95 ? -8.048 10.306 15.824 1.00 76.38 95 SER A C 1
ATOM 723 O O . SER A 1 95 ? -7.610 9.853 14.762 1.00 76.38 95 SER A O 1
ATOM 725 N N . LEU A 1 96 ? -8.711 11.466 15.868 1.00 71.62 96 LEU A N 1
ATOM 726 C CA . LEU A 1 96 ? -8.921 12.305 14.680 1.00 71.62 96 LEU A CA 1
ATOM 727 C C . LEU A 1 96 ? -7.598 12.723 14.012 1.00 71.62 96 LEU A C 1
ATOM 729 O O . LEU A 1 96 ? -7.547 12.842 12.788 1.00 71.62 96 LEU A O 1
ATOM 733 N N . SER A 1 97 ? -6.523 12.897 14.787 1.00 65.19 97 SER A N 1
ATOM 734 C CA . SER A 1 97 ? -5.186 13.226 14.273 1.00 65.19 97 SER A CA 1
ATOM 735 C C . SER A 1 97 ? -4.635 12.121 13.374 1.00 65.19 97 SER A C 1
ATOM 737 O O . SER A 1 97 ? -4.145 12.401 12.282 1.00 65.19 97 SER A O 1
ATOM 739 N N . THR A 1 98 ? -4.786 10.856 13.772 1.00 71.31 98 THR A N 1
ATOM 740 C CA . THR A 1 98 ? -4.379 9.707 12.952 1.00 71.31 98 THR A CA 1
ATOM 741 C C . THR A 1 98 ? -5.166 9.646 11.640 1.00 71.31 98 THR A C 1
ATOM 743 O O . THR A 1 98 ? -4.583 9.360 10.594 1.00 71.31 98 THR A O 1
ATOM 746 N N . CYS A 1 99 ? -6.465 9.965 11.659 1.00 71.69 99 CYS A N 1
ATOM 747 C CA . CYS A 1 99 ? -7.271 10.023 10.437 1.00 71.69 99 CYS A CA 1
ATOM 748 C C . CYS A 1 99 ? -6.813 11.136 9.485 1.00 71.69 99 CYS A C 1
ATOM 750 O O . CYS A 1 99 ? -6.673 10.901 8.286 1.00 71.69 99 CYS A O 1
ATOM 752 N N . ARG A 1 100 ? -6.515 12.331 10.015 1.00 74.44 100 ARG A N 1
ATOM 753 C CA . ARG A 1 100 ? -6.011 13.465 9.221 1.00 74.44 100 ARG A CA 1
ATOM 754 C C . ARG A 1 100 ? -4.653 13.168 8.590 1.00 74.44 100 ARG A C 1
ATOM 756 O O . ARG A 1 100 ? -4.462 13.462 7.415 1.00 74.44 100 ARG A O 1
ATOM 763 N N . ILE A 1 101 ? -3.741 12.541 9.334 1.00 76.69 101 ILE A N 1
ATOM 764 C CA . ILE A 1 101 ? -2.425 12.141 8.814 1.00 76.69 101 ILE A CA 1
ATOM 765 C C . ILE A 1 101 ? -2.583 11.119 7.683 1.00 76.69 101 ILE A C 1
ATOM 767 O O . ILE A 1 101 ? -1.957 11.272 6.637 1.00 76.69 101 ILE A O 1
ATOM 771 N N . ARG A 1 102 ? -3.447 10.106 7.841 1.00 76.81 102 ARG A N 1
ATOM 772 C CA . ARG A 1 102 ? -3.681 9.116 6.777 1.00 76.81 102 ARG A CA 1
ATOM 773 C C . ARG A 1 102 ? -4.294 9.738 5.515 1.00 76.81 102 ARG A C 1
ATOM 775 O O . ARG A 1 102 ? -3.877 9.384 4.414 1.00 76.81 102 ARG A O 1
ATOM 782 N N . MET A 1 103 ? -5.209 10.697 5.662 1.00 76.00 103 MET A N 1
ATOM 783 C CA . MET A 1 103 ? -5.755 11.458 4.529 1.00 76.00 103 MET A CA 1
ATOM 784 C C . MET A 1 103 ? -4.682 12.302 3.835 1.00 76.00 103 MET A C 1
ATOM 786 O O . MET A 1 103 ? -4.612 12.295 2.611 1.00 76.00 103 MET A O 1
ATOM 790 N N . ALA A 1 104 ? -3.817 12.978 4.599 1.00 80.88 104 ALA A N 1
ATOM 791 C CA . ALA A 1 104 ? -2.719 13.765 4.042 1.00 80.88 104 ALA A CA 1
ATOM 792 C C . ALA A 1 104 ? -1.736 12.889 3.251 1.00 80.88 104 ALA A C 1
ATOM 794 O O . ALA A 1 104 ? -1.393 13.228 2.123 1.00 80.88 104 ALA A O 1
ATOM 795 N N . ILE A 1 105 ? -1.347 11.730 3.797 1.00 79.62 105 ILE A N 1
ATOM 796 C CA . ILE A 1 105 ? -0.492 10.760 3.095 1.00 79.62 105 ILE A CA 1
ATOM 797 C C . ILE A 1 105 ? -1.170 10.289 1.806 1.00 79.62 105 ILE A C 1
ATOM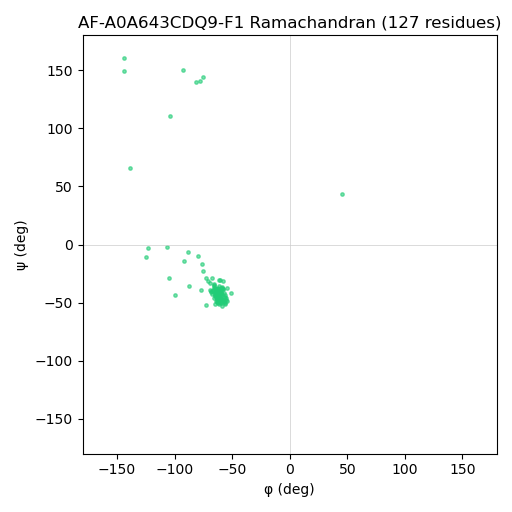 799 O O . ILE A 1 105 ? -0.543 10.305 0.756 1.00 79.62 105 ILE A O 1
ATOM 803 N N . SER A 1 106 ? -2.456 9.928 1.868 1.00 77.75 106 SER A N 1
ATOM 804 C CA . SER A 1 106 ? -3.203 9.475 0.686 1.00 77.75 106 SER A CA 1
ATOM 805 C C . SER A 1 106 ? -3.260 10.558 -0.395 1.00 77.75 106 SER A C 1
ATOM 807 O O . SER A 1 106 ? -3.045 10.260 -1.561 1.00 77.75 106 SER A O 1
ATOM 809 N N . ALA A 1 107 ? -3.486 11.819 -0.015 1.00 81.19 107 ALA A N 1
ATOM 810 C CA . ALA A 1 107 ? -3.512 12.941 -0.951 1.00 81.19 107 ALA A CA 1
ATOM 811 C C . ALA A 1 107 ? -2.146 13.189 -1.609 1.00 81.19 107 ALA A C 1
ATOM 813 O O . ALA A 1 107 ? -2.080 13.399 -2.819 1.00 81.19 107 ALA A O 1
ATOM 814 N N . VAL A 1 108 ? -1.059 13.131 -0.831 1.00 84.50 108 VAL A N 1
ATOM 815 C CA . VAL A 1 108 ? 0.310 13.269 -1.354 1.00 84.50 108 VAL A CA 1
ATOM 816 C C . VAL A 1 108 ? 0.646 12.124 -2.308 1.00 84.50 108 VAL A C 1
ATOM 818 O O . VAL A 1 108 ? 1.185 12.377 -3.381 1.00 84.50 108 VAL A O 1
ATOM 821 N N . SER A 1 109 ? 0.287 10.885 -1.959 1.00 79.12 109 SER A N 1
ATOM 822 C CA . SER A 1 109 ? 0.482 9.724 -2.830 1.00 79.12 109 SER A CA 1
ATOM 823 C C . SER A 1 109 ? -0.304 9.854 -4.137 1.00 79.12 109 SER A C 1
ATOM 825 O O . SER A 1 109 ? 0.294 9.755 -5.197 1.00 79.12 109 SER A O 1
ATOM 827 N N . SER A 1 110 ? -1.594 10.205 -4.094 1.00 79.69 110 SER A N 1
ATOM 828 C CA . SER A 1 110 ? -2.388 10.428 -5.313 1.00 79.69 110 SER A CA 1
ATOM 829 C C . SER A 1 110 ? -1.811 11.528 -6.209 1.00 79.69 110 SER A C 1
ATOM 831 O O . SER A 1 110 ? -1.858 11.423 -7.433 1.00 79.69 110 SER A O 1
ATOM 833 N N . ALA A 1 111 ? -1.278 12.601 -5.615 1.00 81.81 111 ALA A N 1
ATOM 834 C CA . ALA A 1 111 ? -0.638 13.671 -6.371 1.00 81.81 111 ALA A CA 1
ATOM 835 C C . ALA A 1 111 ? 0.658 13.191 -7.042 1.00 81.81 111 ALA A C 1
ATOM 837 O O . ALA A 1 111 ? 0.891 13.505 -8.208 1.00 81.81 111 ALA A O 1
ATOM 838 N N . ALA A 1 112 ? 1.475 12.409 -6.332 1.00 81.75 112 ALA A N 1
ATOM 839 C CA . ALA A 1 112 ? 2.687 11.814 -6.886 1.00 81.75 112 ALA A CA 1
ATOM 840 C C . ALA A 1 112 ? 2.369 10.863 -8.052 1.00 81.75 112 ALA A C 1
ATOM 842 O O . ALA A 1 112 ? 2.992 10.968 -9.108 1.00 81.75 112 ALA A O 1
ATOM 843 N N . ASP A 1 113 ? 1.350 10.016 -7.899 1.00 80.62 113 ASP A N 1
ATOM 844 C CA . ASP A 1 113 ? 0.893 9.081 -8.933 1.00 80.62 113 ASP A CA 1
ATOM 845 C C . ASP A 1 113 ? 0.419 9.815 -10.186 1.00 80.62 113 ASP A C 1
ATOM 847 O O . ASP A 1 113 ? 0.765 9.446 -11.309 1.00 80.62 113 ASP A O 1
ATOM 851 N N . TYR A 1 114 ? -0.350 10.891 -9.996 1.00 81.50 114 TYR A N 1
ATOM 852 C CA . TYR A 1 114 ? -0.821 11.729 -11.091 1.00 81.50 114 TYR A CA 1
ATOM 853 C C . TYR A 1 114 ? 0.345 12.366 -11.853 1.00 81.50 114 TYR A C 1
ATOM 855 O O . TYR A 1 114 ? 0.381 12.315 -13.083 1.00 81.50 114 TYR A O 1
ATOM 863 N N . VAL A 1 115 ? 1.327 12.923 -11.137 1.00 82.81 115 VAL A N 1
ATOM 864 C CA . VAL A 1 115 ? 2.531 13.497 -11.754 1.00 82.81 115 VAL A CA 1
ATOM 865 C C . VAL A 1 115 ? 3.302 12.429 -12.529 1.00 82.81 115 VAL A C 1
ATOM 867 O O . VAL A 1 115 ? 3.664 12.669 -13.680 1.00 82.81 115 VAL A O 1
ATOM 870 N N . TYR A 1 116 ? 3.502 11.246 -11.945 1.00 81.25 116 TYR A N 1
ATOM 871 C CA . TYR A 1 116 ? 4.198 10.139 -12.600 1.00 81.25 116 TYR A CA 1
ATOM 872 C C . TYR A 1 116 ? 3.490 9.708 -13.892 1.00 81.25 116 TYR A C 1
ATOM 874 O O . TYR A 1 116 ? 4.126 9.589 -14.939 1.00 81.25 116 TYR A O 1
ATOM 882 N N . HIS A 1 117 ? 2.162 9.567 -13.859 1.00 80.62 117 HIS A N 1
ATOM 883 C CA . HIS A 1 117 ? 1.375 9.204 -15.037 1.00 80.62 117 HIS A CA 1
ATOM 884 C C . HIS A 1 117 ? 1.469 10.256 -16.153 1.00 80.62 117 HIS A C 1
ATOM 886 O O . HIS A 1 117 ? 1.653 9.916 -17.322 1.00 80.62 117 HIS A O 1
ATOM 892 N N . VAL A 1 118 ? 1.394 11.543 -15.800 1.00 81.94 118 VAL A N 1
ATOM 893 C CA . VAL A 1 118 ? 1.525 12.650 -16.756 1.00 81.94 118 VAL A CA 1
ATOM 894 C C . VAL A 1 118 ? 2.915 12.658 -17.398 1.00 81.94 118 VAL A C 1
ATOM 896 O O . VAL A 1 118 ? 3.017 12.729 -18.622 1.00 81.94 118 VAL A O 1
ATOM 899 N N . VAL A 1 119 ? 3.985 12.533 -16.605 1.00 80.81 119 VAL A N 1
ATOM 900 C CA . VAL A 1 119 ? 5.367 12.465 -17.113 1.00 80.81 119 VAL A CA 1
ATOM 901 C C . VAL A 1 119 ? 5.566 11.252 -18.026 1.00 80.81 119 VAL A C 1
ATOM 903 O O . VAL A 1 119 ? 6.153 11.395 -19.100 1.00 80.81 119 VAL A O 1
ATOM 906 N N . GLY A 1 120 ? 5.021 10.089 -17.658 1.00 74.00 120 GLY A N 1
ATOM 907 C CA . GLY A 1 120 ? 5.072 8.879 -18.481 1.00 74.00 120 GLY A CA 1
ATOM 908 C C . GLY A 1 120 ? 4.417 9.063 -19.855 1.00 74.00 120 GLY A C 1
ATOM 909 O O . GLY A 1 120 ? 4.988 8.670 -20.872 1.00 74.00 120 GLY A O 1
ATOM 910 N N . ILE A 1 121 ? 3.267 9.747 -19.920 1.00 75.00 121 ILE A N 1
ATOM 911 C CA . ILE A 1 121 ? 2.613 10.086 -21.196 1.00 75.00 121 ILE A CA 1
ATOM 912 C C . ILE A 1 121 ? 3.512 10.985 -22.056 1.00 75.00 121 ILE A C 1
ATOM 914 O O . ILE A 1 121 ? 3.629 10.751 -23.261 1.00 75.00 121 ILE A O 1
ATOM 918 N N . TYR A 1 122 ? 4.157 11.997 -21.466 1.00 75.31 122 TYR A N 1
ATOM 919 C CA . TYR A 1 122 ? 5.066 12.886 -22.200 1.00 75.31 122 TYR A CA 1
ATOM 920 C C . TYR A 1 122 ? 6.286 12.140 -22.754 1.00 75.31 122 TYR A C 1
ATOM 922 O O . TYR A 1 122 ? 6.617 12.312 -23.926 1.00 75.31 122 TYR A O 1
ATOM 930 N N . GLN A 1 123 ? 6.914 11.278 -21.951 1.00 69.62 123 GLN A N 1
ATOM 931 C CA . GLN A 1 123 ? 8.042 10.444 -22.381 1.00 69.62 123 GLN A CA 1
ATOM 932 C C . GLN A 1 123 ? 7.657 9.506 -23.530 1.00 69.62 123 GLN A C 1
ATOM 934 O O . GLN A 1 123 ? 8.341 9.479 -24.553 1.00 69.62 123 GLN A O 1
ATOM 939 N N . TYR A 1 124 ? 6.521 8.807 -23.419 1.00 70.75 124 TYR A N 1
ATOM 940 C CA . TYR A 1 124 ? 6.030 7.928 -24.485 1.00 70.75 124 TYR A CA 1
ATOM 941 C C . TYR A 1 124 ? 5.780 8.692 -25.792 1.00 70.75 124 TYR A C 1
ATOM 943 O O . TYR A 1 124 ? 6.063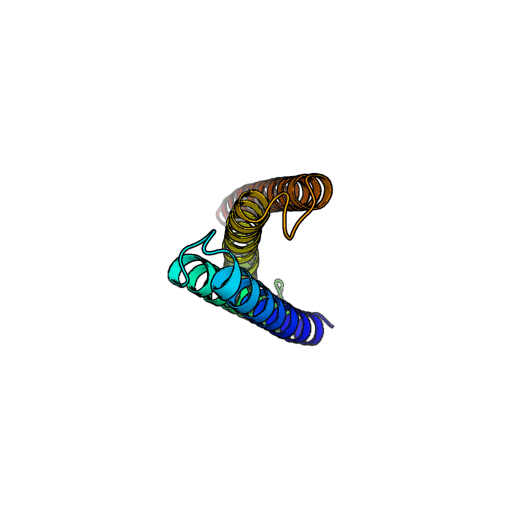 8.188 -26.879 1.00 70.75 124 TYR A O 1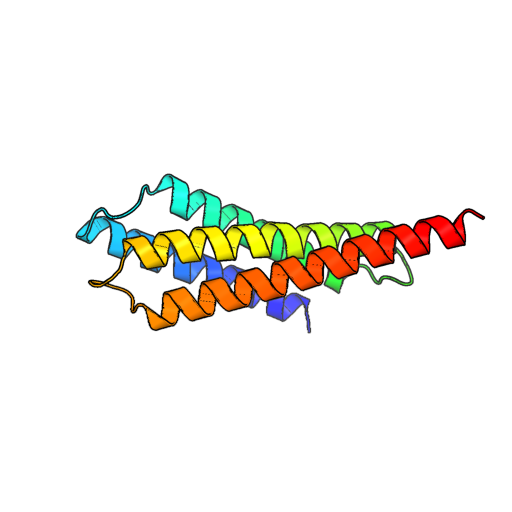
ATOM 951 N N . LYS A 1 125 ? 5.273 9.929 -25.697 1.00 71.62 125 LYS A N 1
ATOM 952 C CA . LYS A 1 125 ? 5.029 10.785 -26.862 1.00 71.62 125 LYS A CA 1
ATOM 953 C C . LYS A 1 125 ? 6.333 11.259 -27.516 1.00 71.62 125 LYS A C 1
ATOM 955 O O . LYS A 1 125 ? 6.396 11.261 -28.738 1.00 71.62 125 LYS A O 1
ATOM 960 N N . CYS A 1 126 ? 7.361 11.601 -26.735 1.00 67.06 126 CYS A N 1
ATOM 961 C CA . CYS A 1 126 ? 8.685 11.976 -27.251 1.00 67.06 126 CYS A CA 1
ATOM 962 C C . CYS A 1 126 ? 9.453 10.808 -27.883 1.00 67.06 126 CYS A C 1
ATOM 964 O O . CYS A 1 126 ? 10.195 11.034 -28.824 1.00 67.06 126 CYS A O 1
ATOM 966 N N . TYR A 1 127 ? 9.288 9.576 -27.395 1.00 64.38 127 TYR A N 1
ATOM 967 C CA . TYR A 1 127 ? 9.986 8.404 -27.948 1.00 64.38 127 TYR A CA 1
ATOM 968 C C . TYR A 1 127 ? 9.409 7.896 -29.278 1.00 64.38 127 TYR A C 1
ATOM 970 O O . TYR A 1 127 ? 10.038 7.080 -29.950 1.00 64.38 127 TYR A O 1
ATOM 978 N N . LYS A 1 128 ? 8.185 8.311 -29.626 1.00 60.75 128 LYS A N 1
ATOM 979 C CA . LYS A 1 128 ? 7.459 7.850 -30.821 1.00 60.75 128 LYS A CA 1
ATOM 980 C C . LYS A 1 128 ? 7.393 8.896 -31.945 1.00 60.75 128 LYS A C 1
ATOM 982 O O . LYS A 1 128 ? 6.808 8.600 -32.986 1.00 60.75 128 LYS A O 1
ATOM 987 N N . LEU A 1 129 ? 7.940 10.088 -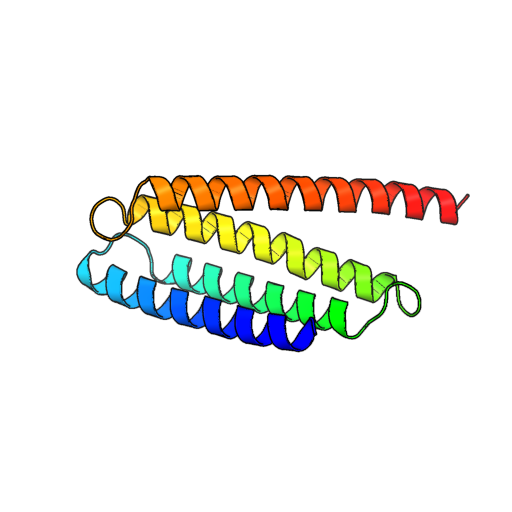31.704 1.00 53.38 129 LEU A N 1
ATOM 988 C CA . LEU A 1 129 ? 8.163 11.178 -32.662 1.00 53.38 129 LEU A CA 1
ATOM 989 C C . LEU A 1 129 ? 9.634 11.177 -33.082 1.00 53.38 129 LEU A C 1
ATOM 991 O O . LEU A 1 129 ? 9.880 11.445 -34.276 1.00 53.38 129 LEU A O 1
#